Protein AF-A0A838TPD3-F1 (afdb_monomer)

Radius of gyration: 18.14 Å; Cα contacts (8 Å, |Δi|>4): 74; chains: 1; bounding box: 40×34×51 Å

Foldseek 3Di:
DPPLVVQLVCLLVVQQVVCVVVVHDGPPSSVLSNVLSVVVVVVVVVDPCLDLVNLLVSQLVSQLVVCVVVVHPPSNVRSNVRSVVSSVVSVVVVVVVVVVVVVVVVVVVVVVVD

Solvent-accessible surface area (backbone atoms only — not comparable to full-atom values): 6168 Å² total; per-residue (Å²): 131,61,71,66,61,52,53,49,53,50,32,36,53,52,14,42,52,50,15,60,77,66,73,47,72,77,47,60,50,14,52,50,40,41,52,50,50,49,52,51,55,57,46,45,76,75,42,88,65,90,38,71,68,50,48,29,52,52,38,27,51,52,40,38,53,51,29,61,78,71,68,51,80,63,44,66,63,54,13,52,52,49,12,52,51,50,42,53,52,51,52,51,53,51,51,55,51,54,54,53,51,58,54,49,56,54,52,54,56,57,62,75,73,108

Nearest PDB structures (foldseek):
  8scx-assembly1_A  TM=5.399E-01  e=7.902E-02  Saccharomyces cerevisiae
  7cgp-assembly1_A  TM=4.858E-01  e=2.567E-01  Homo sapiens
  6lo8-assembly1_A  TM=4.443E-01  e=8.339E-01  Saccharomyces cerevisiae S288C

Sequence (114 aa):
MRRDAVVFVIAFIAGIFLDIFALRALGGTSIFLLLFVLLILLYQRKYEIYSYYFVMVASFIGASVFLVIFGYANIFTQAVISACMAVILFAGIKFTATIYDSKQESKVKNYAKR

pLDDT: mean 85.53, std 10.02, range [52.97, 94.75]

Mean predicted aligned error: 7.12 Å

Secondary structure (DSSP, 8-state):
--HHHHHHHHHHHHHHHHHHHTT--TTHHHHHHHHHHHHHHHHHHHS----HHHHHHHHHHHHHHHHHHTT-S-HHHHHHHHHHHHHHHHHHHHHHHHHHHHHHHHHHHHHTT-

Structure (mmCIF, N/CA/C/O backbone):
data_AF-A0A838TPD3-F1
#
_entry.id   AF-A0A838TPD3-F1
#
loop_
_atom_site.group_PDB
_atom_site.id
_atom_site.type_symbol
_atom_site.label_atom_id
_atom_site.label_alt_id
_atom_site.label_comp_id
_atom_site.label_asym_id
_atom_site.label_entity_id
_atom_site.label_seq_id
_atom_site.pdbx_PDB_ins_code
_atom_site.Cartn_x
_atom_site.Cartn_y
_atom_site.Cartn_z
_atom_site.occupancy
_atom_site.B_iso_or_equiv
_atom_site.auth_seq_id
_atom_site.auth_comp_id
_atom_site.auth_asym_id
_atom_site.auth_atom_id
_atom_site.pdbx_PDB_model_num
ATOM 1 N N . MET A 1 1 ? -17.994 15.851 -2.086 1.00 54.62 1 MET A N 1
ATOM 2 C CA . MET A 1 1 ? -17.442 14.668 -2.791 1.00 54.62 1 MET A CA 1
ATOM 3 C C . MET A 1 1 ? -17.798 13.406 -2.017 1.00 54.62 1 MET A C 1
ATOM 5 O O . MET A 1 1 ? -17.772 13.449 -0.793 1.00 54.62 1 MET A O 1
ATOM 9 N N . ARG A 1 2 ? -18.148 12.301 -2.694 1.00 76.56 2 ARG A N 1
ATOM 10 C CA . ARG A 1 2 ? -18.280 10.985 -2.033 1.00 76.56 2 ARG A CA 1
ATOM 11 C C . ARG A 1 2 ? -16.897 10.540 -1.541 1.00 76.56 2 ARG A C 1
ATOM 13 O O . ARG A 1 2 ? -15.922 10.774 -2.252 1.00 76.56 2 ARG A O 1
ATOM 20 N N . ARG A 1 3 ? -16.807 9.930 -0.352 1.00 78.44 3 ARG A N 1
ATOM 21 C CA . ARG A 1 3 ? -15.524 9.514 0.258 1.00 78.44 3 ARG A CA 1
ATOM 22 C C . ARG A 1 3 ? -14.718 8.622 -0.692 1.00 78.44 3 ARG A C 1
ATOM 24 O O . ARG A 1 3 ? -13.530 8.849 -0.868 1.00 78.44 3 ARG A O 1
ATOM 31 N N . ASP A 1 4 ? -15.394 7.725 -1.400 1.00 81.81 4 ASP A N 1
ATOM 32 C CA . ASP A 1 4 ? -14.785 6.790 -2.353 1.00 81.81 4 ASP A CA 1
ATOM 33 C C . ASP A 1 4 ? -14.060 7.509 -3.500 1.00 81.81 4 ASP A C 1
ATOM 35 O O . ASP A 1 4 ? -12.948 7.141 -3.864 1.00 81.81 4 ASP A O 1
ATOM 39 N N . ALA A 1 5 ? -14.641 8.594 -4.026 1.00 85.38 5 ALA A N 1
ATOM 40 C CA . ALA A 1 5 ? -14.026 9.378 -5.098 1.00 85.38 5 ALA A CA 1
ATOM 41 C C . ALA A 1 5 ? -12.709 10.030 -4.646 1.00 85.38 5 ALA A C 1
ATOM 43 O O . ALA A 1 5 ? -11.766 10.123 -5.426 1.00 85.38 5 ALA A O 1
ATOM 44 N N . VAL A 1 6 ? -12.624 10.437 -3.376 1.00 89.88 6 VAL A N 1
ATOM 45 C CA . VAL A 1 6 ? -11.391 10.987 -2.797 1.00 89.88 6 VAL A CA 1
ATOM 46 C C . VAL A 1 6 ? -10.316 9.902 -2.703 1.00 89.88 6 VAL A C 1
ATOM 48 O O . VAL A 1 6 ? -9.169 10.162 -3.053 1.00 89.88 6 VAL A O 1
ATOM 51 N N . VAL A 1 7 ? -10.685 8.676 -2.311 1.00 89.50 7 VAL A N 1
ATOM 52 C CA . VAL A 1 7 ? -9.749 7.539 -2.250 1.00 89.50 7 VAL A CA 1
ATOM 53 C C . VAL A 1 7 ? -9.166 7.231 -3.633 1.00 89.50 7 VAL A C 1
ATOM 55 O O . VAL A 1 7 ? -7.957 7.050 -3.749 1.00 89.50 7 VAL A O 1
ATOM 58 N N . PHE A 1 8 ? -9.984 7.248 -4.690 1.00 91.12 8 PHE A N 1
ATOM 59 C CA . PHE A 1 8 ? -9.506 7.055 -6.066 1.00 91.12 8 PHE A CA 1
ATOM 60 C C . PHE A 1 8 ? -8.519 8.137 -6.518 1.00 91.12 8 PHE A C 1
ATOM 62 O O . PHE A 1 8 ? -7.483 7.813 -7.096 1.00 91.12 8 PHE A O 1
ATOM 69 N N . VAL A 1 9 ? -8.809 9.411 -6.235 1.00 92.31 9 VAL A N 1
ATOM 70 C CA . VAL A 1 9 ? -7.911 10.524 -6.589 1.00 92.31 9 VAL A CA 1
ATOM 71 C C . VAL A 1 9 ? -6.580 10.405 -5.847 1.00 92.31 9 VAL A C 1
ATOM 73 O O . VAL A 1 9 ? -5.523 10.538 -6.460 1.00 92.31 9 VAL A O 1
ATOM 76 N N . ILE A 1 10 ? -6.619 10.096 -4.547 1.00 92.62 10 ILE A N 1
ATOM 77 C CA . ILE A 1 10 ? -5.408 9.884 -3.745 1.00 92.62 10 ILE A CA 1
ATOM 78 C C . ILE A 1 10 ? -4.598 8.709 -4.300 1.00 92.62 10 ILE A C 1
ATOM 80 O O . ILE A 1 10 ? -3.390 8.843 -4.464 1.00 92.62 10 ILE A O 1
ATOM 84 N N . ALA A 1 11 ? -5.242 7.587 -4.631 1.00 92.00 11 ALA A N 1
ATOM 85 C CA . ALA A 1 11 ? -4.570 6.413 -5.184 1.00 92.00 11 ALA A CA 1
ATOM 86 C C . ALA A 1 11 ? -3.896 6.707 -6.533 1.00 92.00 11 ALA A C 1
ATOM 88 O O . ALA A 1 11 ? -2.756 6.301 -6.759 1.00 92.00 11 ALA A O 1
ATOM 89 N N . PHE A 1 12 ? -4.572 7.456 -7.408 1.00 93.44 12 PHE A N 1
ATOM 90 C CA . PHE A 1 12 ? -4.019 7.869 -8.694 1.00 93.44 12 PHE A CA 1
ATOM 91 C C . PHE A 1 12 ? -2.769 8.738 -8.530 1.00 93.44 12 PHE A C 1
ATOM 93 O O . PHE A 1 12 ? -1.727 8.432 -9.115 1.00 93.44 12 PHE A O 1
ATOM 100 N N . ILE A 1 13 ? -2.867 9.785 -7.701 1.00 94.25 13 ILE A N 1
ATOM 101 C CA . ILE A 1 13 ? -1.765 10.713 -7.423 1.00 94.25 13 ILE A CA 1
ATOM 102 C C . ILE A 1 13 ? -0.606 9.968 -6.754 1.00 94.25 13 ILE A C 1
ATOM 104 O O . ILE A 1 13 ? 0.535 10.118 -7.182 1.00 94.25 13 ILE A O 1
ATOM 108 N N . ALA A 1 14 ? -0.888 9.124 -5.759 1.00 93.12 14 ALA A N 1
ATOM 109 C CA . ALA A 1 14 ? 0.124 8.319 -5.082 1.00 93.12 14 ALA A CA 1
ATOM 110 C C . ALA A 1 14 ? 0.904 7.434 -6.063 1.00 93.12 14 ALA A C 1
ATOM 112 O O . ALA A 1 14 ? 2.123 7.357 -5.952 1.00 93.12 14 ALA A O 1
ATOM 113 N N . GLY A 1 15 ? 0.232 6.832 -7.051 1.00 91.25 15 GLY A N 1
ATOM 114 C CA . GLY A 1 15 ? 0.900 6.074 -8.110 1.00 91.25 15 GLY A CA 1
ATOM 115 C C . GLY A 1 15 ? 1.839 6.936 -8.953 1.00 91.25 15 GLY A C 1
ATOM 116 O O . GLY A 1 15 ? 2.993 6.575 -9.139 1.00 91.25 15 GLY A O 1
ATOM 117 N N . ILE A 1 16 ? 1.413 8.137 -9.360 1.00 92.81 16 ILE A N 1
ATOM 118 C CA . ILE A 1 16 ? 2.277 9.038 -10.142 1.00 92.81 16 ILE A CA 1
ATOM 119 C C . ILE A 1 16 ? 3.541 9.371 -9.348 1.00 92.81 16 ILE A C 1
ATOM 121 O O . ILE A 1 16 ? 4.647 9.287 -9.877 1.00 92.81 16 ILE A O 1
ATOM 125 N N . PHE A 1 17 ? 3.388 9.710 -8.066 1.00 93.50 17 PHE A N 1
ATOM 126 C CA . PHE A 1 17 ? 4.532 9.958 -7.192 1.00 93.50 17 PHE A CA 1
ATOM 127 C C . PHE A 1 17 ? 5.446 8.735 -7.103 1.00 93.50 17 PHE A C 1
ATOM 129 O O . PHE A 1 17 ? 6.661 8.871 -7.215 1.00 93.50 17 PHE A O 1
ATOM 136 N N . LEU A 1 18 ? 4.877 7.544 -6.933 1.00 90.62 18 LEU A N 1
ATOM 137 C CA . LEU A 1 18 ? 5.642 6.311 -6.787 1.00 90.62 18 LEU A CA 1
ATOM 138 C C . LEU A 1 18 ? 6.412 5.959 -8.070 1.00 90.62 18 LEU A C 1
ATOM 140 O O . LEU A 1 18 ? 7.571 5.559 -7.979 1.00 90.62 18 LEU A O 1
ATOM 144 N N . ASP A 1 19 ? 5.827 6.194 -9.248 1.00 90.56 19 ASP A N 1
ATOM 145 C CA . ASP A 1 19 ? 6.513 6.056 -10.540 1.00 90.56 19 ASP A CA 1
ATOM 146 C C . ASP A 1 19 ? 7.681 7.042 -10.681 1.00 90.56 19 ASP A C 1
ATOM 148 O O . ASP A 1 19 ? 8.764 6.641 -11.114 1.00 90.56 19 ASP A O 1
ATOM 152 N N . ILE A 1 20 ? 7.496 8.303 -10.266 1.00 93.00 20 ILE A N 1
ATOM 153 C CA . ILE A 1 20 ? 8.553 9.330 -10.285 1.00 93.00 20 ILE A CA 1
ATOM 154 C C . ILE A 1 20 ? 9.711 8.924 -9.368 1.00 93.00 20 ILE A C 1
ATOM 156 O O . ILE A 1 20 ? 10.866 8.931 -9.794 1.00 93.00 20 ILE A O 1
ATOM 160 N N . PHE A 1 21 ? 9.418 8.535 -8.124 1.00 91.81 21 PHE A N 1
ATOM 161 C CA . PHE A 1 21 ? 10.443 8.120 -7.161 1.00 91.81 21 PHE A CA 1
ATOM 162 C C . PHE A 1 21 ? 11.168 6.842 -7.585 1.00 91.81 21 PHE A C 1
ATOM 164 O O . PHE A 1 21 ? 12.358 6.691 -7.314 1.00 91.81 21 PHE A O 1
ATOM 171 N N . ALA A 1 22 ? 10.468 5.929 -8.257 1.00 87.62 22 ALA A N 1
ATOM 172 C CA . ALA A 1 22 ? 11.045 4.689 -8.755 1.00 87.62 22 ALA A CA 1
ATOM 173 C C . ALA A 1 22 ? 11.759 4.845 -10.111 1.00 87.62 22 ALA A C 1
ATOM 175 O O . ALA A 1 22 ? 12.280 3.848 -10.613 1.00 87.62 22 ALA A O 1
ATOM 176 N N . LEU A 1 23 ? 11.787 6.054 -10.695 1.00 89.69 23 LEU A N 1
ATOM 177 C CA . LEU A 1 23 ? 12.354 6.348 -12.020 1.00 89.69 23 LEU A CA 1
ATOM 178 C C . LEU A 1 23 ? 11.769 5.450 -13.127 1.00 89.69 23 LEU A C 1
ATOM 180 O O . LEU A 1 23 ? 12.485 4.940 -13.990 1.00 89.69 23 LEU A O 1
ATOM 184 N N . ARG A 1 24 ? 10.452 5.221 -13.080 1.00 84.19 24 ARG A N 1
ATOM 185 C CA . ARG A 1 24 ? 9.718 4.343 -14.004 1.00 84.19 24 ARG A CA 1
ATOM 186 C C . ARG A 1 24 ? 8.875 5.136 -14.989 1.00 84.19 24 ARG A C 1
ATOM 188 O O . ARG A 1 24 ? 8.627 6.326 -14.814 1.00 84.19 24 ARG A O 1
ATOM 195 N N . ALA A 1 25 ? 8.400 4.443 -16.023 1.00 85.50 25 ALA A N 1
ATOM 196 C CA . ALA A 1 25 ? 7.380 4.983 -16.908 1.00 85.50 25 ALA A CA 1
ATOM 197 C C . ALA A 1 25 ? 6.141 5.393 -16.095 1.00 85.50 25 ALA A C 1
ATOM 199 O O . ALA A 1 25 ? 5.607 4.604 -15.314 1.00 85.50 25 ALA A O 1
ATOM 200 N N . LEU A 1 26 ? 5.705 6.636 -16.291 1.00 88.00 26 LEU A N 1
ATOM 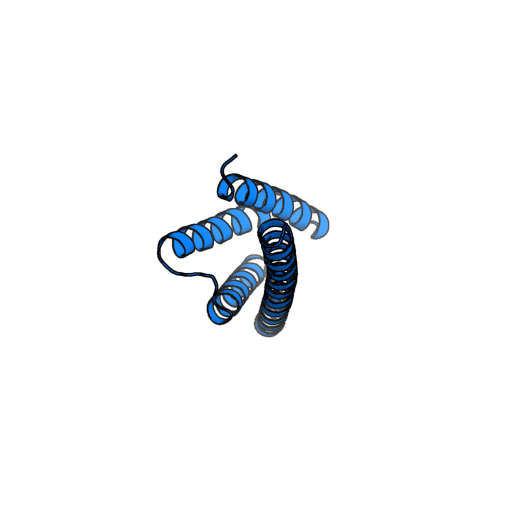201 C CA . LEU A 1 26 ? 4.589 7.226 -15.561 1.00 88.00 26 LEU A CA 1
ATOM 202 C C . LEU A 1 26 ? 3.275 6.499 -15.872 1.00 88.00 26 LEU A C 1
ATOM 204 O O . LEU A 1 26 ? 2.942 6.259 -17.032 1.00 88.00 26 LEU A O 1
ATOM 208 N N . GLY A 1 27 ? 2.501 6.219 -14.827 1.00 85.31 27 GLY A N 1
ATOM 209 C CA . GLY A 1 27 ? 1.142 5.692 -14.902 1.00 85.31 27 GLY A CA 1
ATOM 210 C C . GLY A 1 27 ? 1.027 4.189 -14.652 1.00 85.31 27 GLY A C 1
ATOM 211 O O . GLY A 1 27 ? -0.081 3.714 -14.394 1.00 85.31 27 GLY A O 1
ATOM 212 N N . GLY A 1 28 ? 2.135 3.440 -14.669 1.00 87.19 28 GLY A N 1
ATOM 213 C CA . GLY A 1 28 ? 2.119 1.998 -14.424 1.00 87.19 28 GLY A CA 1
ATOM 214 C C . GLY A 1 28 ? 1.610 1.661 -13.023 1.00 87.19 28 GLY A C 1
ATOM 215 O O . GLY A 1 28 ? 0.684 0.860 -12.861 1.00 87.19 28 GLY A O 1
ATOM 216 N N . THR A 1 29 ? 2.159 2.312 -11.995 1.00 92.06 29 THR A N 1
ATOM 217 C CA . THR A 1 29 ? 1.716 2.068 -10.615 1.00 92.06 29 THR A CA 1
ATOM 218 C C . THR A 1 29 ? 0.372 2.733 -10.316 1.00 92.06 29 THR A C 1
ATOM 220 O O . THR A 1 29 ? -0.414 2.179 -9.548 1.00 92.06 29 THR A O 1
ATOM 223 N N . SER A 1 30 ? 0.034 3.849 -10.973 1.00 93.19 30 SER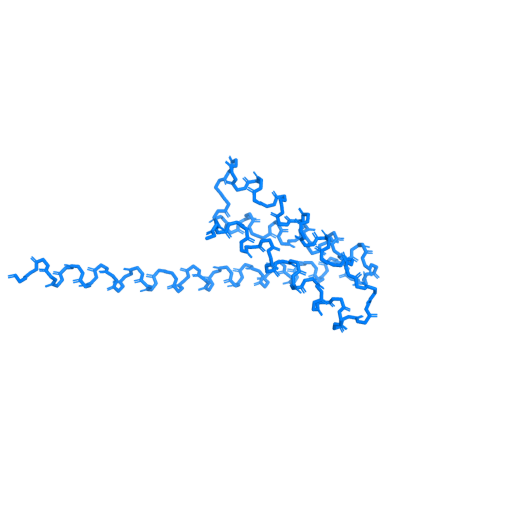 A N 1
ATOM 224 C CA . SER A 1 30 ? -1.289 4.483 -10.853 1.00 93.19 30 SER A CA 1
ATOM 225 C C . SER A 1 30 ? -2.425 3.574 -11.308 1.00 93.19 30 SER A C 1
ATOM 227 O O . SER A 1 30 ? -3.418 3.443 -10.593 1.00 93.19 30 SER A O 1
ATOM 229 N N . ILE A 1 31 ? -2.294 2.927 -12.471 1.00 93.00 31 ILE A N 1
ATOM 230 C CA . ILE A 1 31 ? -3.317 2.001 -12.982 1.00 93.00 31 ILE A CA 1
ATOM 231 C C . ILE A 1 31 ? -3.467 0.813 -12.033 1.00 93.00 31 ILE A C 1
ATOM 233 O O . ILE A 1 31 ? -4.588 0.436 -11.688 1.00 93.00 31 ILE A O 1
ATOM 237 N N . PHE A 1 32 ? -2.344 0.265 -11.561 1.00 93.94 32 PHE A N 1
ATOM 238 C CA . PHE A 1 32 ? -2.356 -0.809 -10.575 1.00 93.94 32 PHE A CA 1
ATOM 239 C C . PHE A 1 32 ? -3.103 -0.402 -9.295 1.00 93.94 32 PHE A C 1
ATOM 241 O O . PHE A 1 32 ? -4.017 -1.111 -8.873 1.00 93.94 32 PHE A O 1
ATOM 248 N N . LEU A 1 33 ? -2.768 0.749 -8.701 1.00 93.06 33 LEU A N 1
ATOM 249 C CA . LEU A 1 33 ? -3.413 1.223 -7.474 1.00 93.06 33 LEU A CA 1
ATOM 250 C C . LEU A 1 33 ? -4.901 1.505 -7.680 1.00 93.06 33 LEU A C 1
ATOM 252 O O . LEU A 1 33 ? -5.703 1.150 -6.820 1.00 93.06 33 LEU A O 1
ATOM 256 N N . LEU A 1 34 ? -5.290 2.086 -8.817 1.00 94.75 34 LEU A N 1
ATOM 257 C CA . LEU A 1 34 ? -6.696 2.316 -9.148 1.00 94.75 34 LEU A CA 1
ATOM 258 C C . LEU A 1 34 ? -7.488 1.007 -9.226 1.00 94.75 34 LEU A C 1
ATOM 260 O O . LEU A 1 34 ? -8.557 0.909 -8.623 1.00 94.75 34 LEU A O 1
ATOM 264 N N . LEU A 1 35 ? -6.966 -0.000 -9.932 1.00 93.88 35 LEU A N 1
ATOM 265 C CA . LEU A 1 35 ? -7.607 -1.313 -10.037 1.00 93.88 35 LE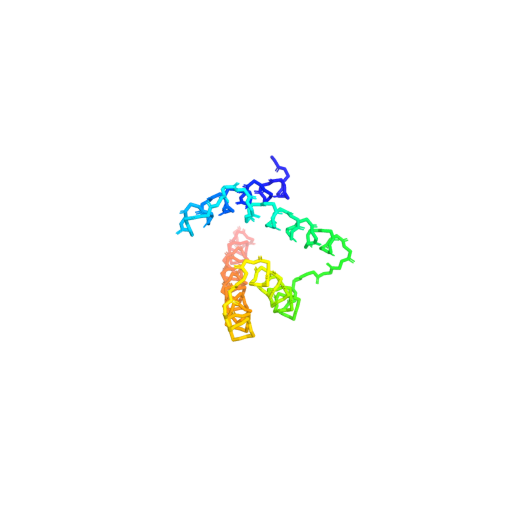U A CA 1
ATOM 266 C C . LEU A 1 35 ? -7.678 -2.011 -8.678 1.00 93.88 35 LEU A C 1
ATOM 268 O O . LEU A 1 35 ? -8.714 -2.565 -8.315 1.00 93.88 35 LEU A O 1
ATOM 272 N 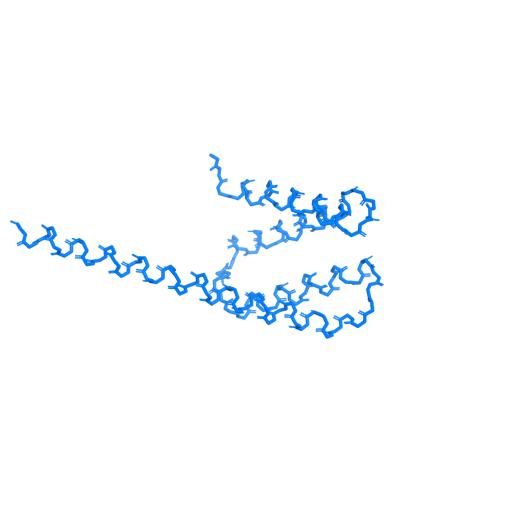N . PHE A 1 36 ? -6.598 -1.952 -7.904 1.00 93.25 36 PHE A N 1
ATOM 273 C CA . PHE A 1 36 ? -6.533 -2.583 -6.594 1.00 93.25 36 PHE A CA 1
ATOM 274 C C . PHE A 1 36 ? -7.501 -1.937 -5.591 1.00 93.25 36 PHE A C 1
ATOM 276 O O . PHE A 1 36 ? -8.248 -2.633 -4.902 1.00 93.25 36 PHE A O 1
ATOM 283 N N . VAL A 1 37 ? -7.565 -0.604 -5.558 1.00 92.12 37 VAL A N 1
ATOM 284 C CA . VAL A 1 37 ? -8.531 0.145 -4.741 1.00 92.12 37 VAL A CA 1
ATOM 285 C C . VAL A 1 37 ? -9.963 -0.135 -5.192 1.00 92.12 37 VAL A C 1
ATOM 287 O O . VAL A 1 37 ? -10.830 -0.343 -4.345 1.00 92.12 37 VAL A O 1
ATOM 290 N N . LEU A 1 38 ? -10.217 -0.209 -6.502 1.00 92.50 38 LEU A N 1
ATOM 291 C CA . LEU A 1 38 ? -11.524 -0.594 -7.038 1.00 92.50 38 LEU A CA 1
ATOM 292 C C . LEU A 1 38 ? -11.955 -1.974 -6.523 1.00 92.50 38 LEU A C 1
ATOM 294 O O . LEU A 1 38 ? -13.083 -2.119 -6.053 1.00 92.50 38 LEU A O 1
ATOM 298 N N . LEU A 1 39 ? -11.060 -2.964 -6.568 1.00 90.62 39 LEU A N 1
ATOM 299 C CA . LEU A 1 39 ? -11.296 -4.313 -6.044 1.00 90.62 39 LEU A CA 1
ATOM 300 C C . LEU A 1 39 ? -11.625 -4.295 -4.545 1.00 90.62 39 LEU A 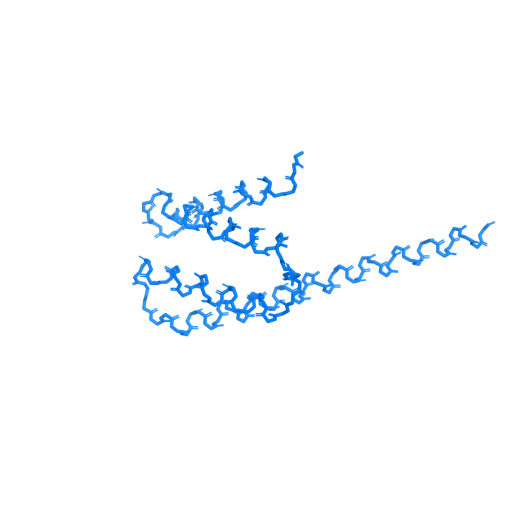C 1
ATOM 302 O O . LEU A 1 39 ? -12.603 -4.919 -4.128 1.00 90.62 39 LEU A O 1
ATOM 306 N N . ILE A 1 40 ? -10.862 -3.545 -3.744 1.00 89.19 40 ILE A N 1
ATOM 307 C CA . ILE A 1 40 ? -11.102 -3.416 -2.299 1.00 89.19 40 ILE A CA 1
ATOM 308 C C . ILE A 1 40 ? -12.462 -2.770 -2.020 1.00 89.19 40 ILE A C 1
ATOM 310 O O . ILE A 1 40 ? -13.217 -3.281 -1.195 1.00 89.19 40 ILE A O 1
ATOM 314 N N . LEU A 1 41 ? -12.804 -1.677 -2.708 1.00 87.06 41 LEU A N 1
ATOM 315 C CA . LEU A 1 41 ? -14.077 -0.973 -2.514 1.00 87.06 41 LEU A CA 1
ATOM 316 C C . LEU A 1 41 ? -15.278 -1.813 -2.969 1.00 87.06 41 LEU A C 1
ATOM 318 O O . LEU A 1 41 ? -16.343 -1.783 -2.348 1.00 87.06 41 LEU A O 1
ATOM 322 N N . LEU A 1 42 ? -15.114 -2.605 -4.031 1.00 86.31 42 LEU A N 1
ATOM 323 C CA . LEU A 1 42 ? -16.136 -3.549 -4.473 1.00 86.31 42 LEU A CA 1
ATOM 324 C C . LEU A 1 42 ? -16.351 -4.647 -3.425 1.00 86.31 42 LEU A C 1
ATOM 326 O O . LEU A 1 42 ? -17.494 -5.000 -3.129 1.00 86.31 42 LEU A O 1
ATOM 330 N N . TYR A 1 43 ? -15.268 -5.134 -2.817 1.00 84.56 43 TYR A N 1
ATOM 331 C CA . TYR A 1 43 ? -15.335 -6.111 -1.735 1.00 84.56 43 TYR A CA 1
ATOM 332 C C . TYR A 1 43 ? -15.948 -5.522 -0.454 1.00 84.56 43 TYR A C 1
ATOM 334 O O . TYR A 1 43 ? -16.807 -6.161 0.152 1.00 84.56 43 TYR A O 1
ATOM 342 N N . GLN A 1 44 ? -15.601 -4.279 -0.094 1.00 81.25 44 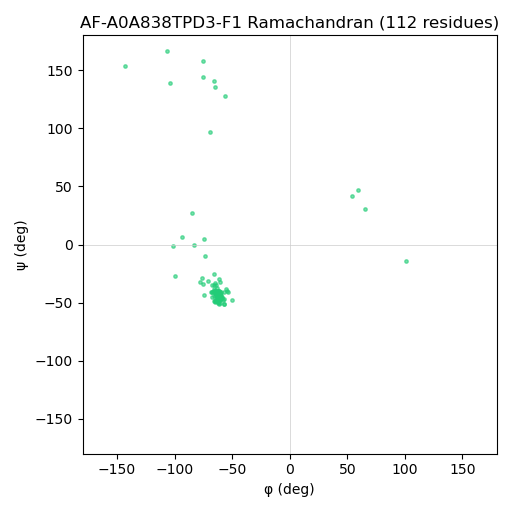GLN A N 1
ATOM 343 C CA . GLN A 1 44 ? -16.188 -3.526 1.025 1.00 81.25 44 GLN A CA 1
ATOM 344 C C . GLN A 1 44 ? -17.708 -3.449 0.950 1.00 81.25 44 GLN A C 1
ATOM 346 O O . GLN A 1 44 ? -18.394 -3.550 1.963 1.00 81.25 44 GLN A O 1
ATOM 351 N N . ARG A 1 45 ? -18.253 -3.248 -0.250 1.00 71.00 45 ARG A N 1
ATOM 352 C CA . ARG A 1 45 ? -19.703 -3.166 -0.436 1.00 71.00 45 ARG A CA 1
ATOM 353 C C . ARG A 1 45 ? -20.405 -4.496 -0.137 1.00 71.00 45 ARG A C 1
ATOM 355 O O . ARG A 1 45 ? -21.594 -4.486 0.171 1.00 71.00 45 ARG A O 1
ATOM 362 N N . LYS A 1 46 ? -19.694 -5.623 -0.259 1.00 71.81 46 LYS A N 1
ATOM 363 C CA . LYS A 1 46 ? -20.238 -6.979 -0.103 1.00 71.81 46 LYS A CA 1
ATOM 364 C C . LYS A 1 46 ? -19.951 -7.596 1.276 1.00 71.81 46 LYS A C 1
ATOM 366 O O . LYS A 1 46 ? -20.733 -8.435 1.710 1.00 71.81 46 LYS A O 1
ATOM 371 N N . TYR A 1 47 ? -18.874 -7.193 1.955 1.00 68.75 47 TYR A N 1
ATOM 372 C CA . TYR A 1 47 ? -18.424 -7.769 3.229 1.00 68.75 47 TYR A CA 1
ATOM 373 C C . TYR A 1 47 ? -17.856 -6.710 4.188 1.00 68.75 47 TYR A C 1
ATOM 375 O O . TYR A 1 47 ? -17.301 -5.699 3.759 1.00 68.75 47 TYR A O 1
ATOM 383 N N . GLU A 1 48 ? -17.914 -6.971 5.498 1.00 65.69 48 GLU A N 1
ATOM 384 C CA . GLU A 1 48 ? -17.276 -6.129 6.519 1.00 65.69 48 GLU A CA 1
ATOM 385 C C . GLU A 1 48 ? -15.739 -6.227 6.449 1.00 65.69 48 GLU A C 1
ATOM 387 O O . GLU A 1 48 ? -15.106 -7.122 7.005 1.00 65.69 48 GLU A O 1
ATOM 392 N N . ILE A 1 49 ? -15.113 -5.272 5.765 1.00 65.81 49 ILE A N 1
ATOM 393 C CA . ILE A 1 49 ? -13.652 -5.167 5.572 1.00 65.81 49 ILE A CA 1
ATOM 394 C C . ILE A 1 49 ? -12.856 -4.682 6.801 1.00 65.81 49 ILE A C 1
ATOM 396 O O . ILE A 1 49 ? -11.642 -4.509 6.720 1.00 65.81 49 ILE A O 1
ATOM 400 N N . TYR A 1 50 ? -13.488 -4.478 7.959 1.00 68.06 50 TYR A N 1
ATOM 401 C CA . TYR A 1 50 ? -12.840 -3.911 9.156 1.00 68.06 50 TYR A CA 1
ATOM 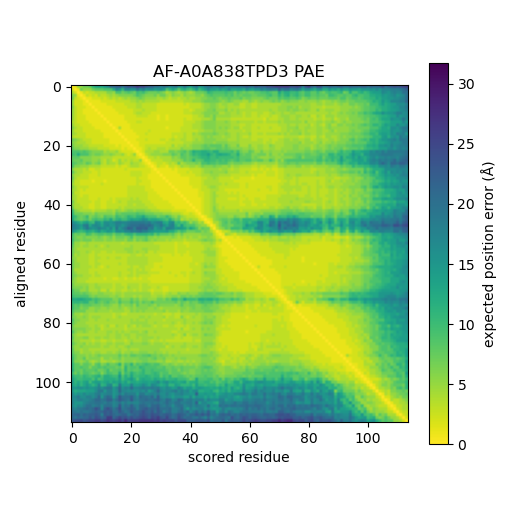402 C C . TYR A 1 50 ? -12.107 -4.946 10.027 1.00 68.06 50 TYR A C 1
ATOM 404 O O . TYR A 1 50 ? -11.956 -4.763 11.237 1.00 68.06 50 TYR A O 1
ATOM 412 N N . SER A 1 51 ? -11.642 -6.041 9.425 1.00 83.56 51 SER A N 1
ATOM 413 C CA . SER A 1 51 ? -10.948 -7.121 10.125 1.00 83.56 51 SER A CA 1
ATOM 414 C C . SER A 1 51 ? -9.445 -7.083 9.872 1.00 83.56 51 SER A C 1
ATOM 416 O O . SER A 1 51 ? -8.997 -6.906 8.739 1.00 83.56 51 SER A O 1
ATOM 418 N N . TYR A 1 52 ? -8.658 -7.332 10.922 1.00 84.25 52 TYR A N 1
ATOM 419 C CA . TYR A 1 52 ? -7.201 -7.461 10.821 1.00 84.25 52 TYR A CA 1
ATOM 420 C C . TYR A 1 52 ? -6.787 -8.522 9.793 1.00 84.25 52 TYR A C 1
ATOM 422 O O . TYR A 1 52 ? -5.850 -8.301 9.029 1.00 84.25 52 TYR A O 1
ATOM 430 N N . TYR A 1 53 ? -7.526 -9.636 9.723 1.00 86.06 53 TYR A N 1
ATOM 431 C CA . TYR A 1 53 ? -7.276 -10.708 8.758 1.00 86.06 53 TYR A CA 1
ATOM 432 C C . TYR A 1 53 ? -7.446 -10.235 7.314 1.00 86.06 53 TYR A C 1
ATOM 434 O O . TYR A 1 53 ? -6.629 -10.564 6.459 1.00 86.06 53 TYR A O 1
ATOM 442 N N . PHE A 1 54 ? -8.476 -9.425 7.048 1.00 88.06 54 PHE A N 1
ATOM 443 C CA . PHE A 1 54 ? -8.708 -8.884 5.713 1.00 88.06 54 PHE A CA 1
ATOM 444 C C . PHE A 1 54 ? -7.571 -7.953 5.292 1.00 88.06 54 PHE A C 1
ATOM 446 O O . PHE A 1 54 ? -7.030 -8.119 4.204 1.00 88.06 54 PHE A O 1
ATOM 453 N N . VAL A 1 55 ? -7.168 -7.023 6.166 1.00 89.62 55 VAL A N 1
ATOM 454 C CA . VAL A 1 55 ? -6.066 -6.090 5.883 1.00 89.62 55 VAL A CA 1
ATOM 455 C C . VAL A 1 55 ? -4.771 -6.853 5.612 1.00 89.62 55 VAL A C 1
ATOM 457 O O . VAL A 1 55 ? -4.102 -6.580 4.621 1.00 89.62 55 VAL A O 1
ATOM 460 N N . MET A 1 56 ? -4.451 -7.857 6.433 1.00 90.81 56 MET A N 1
ATOM 461 C CA . MET A 1 56 ? -3.246 -8.667 6.256 1.00 90.81 56 MET A CA 1
ATOM 462 C C . MET A 1 56 ? -3.231 -9.390 4.902 1.00 90.81 56 MET A C 1
ATOM 464 O O . MET A 1 56 ? -2.251 -9.293 4.164 1.00 90.81 56 MET A O 1
ATOM 468 N N . VAL A 1 57 ? -4.322 -10.082 4.555 1.00 91.62 57 VAL A N 1
ATOM 469 C CA . VAL A 1 57 ? -4.427 -10.843 3.301 1.00 91.62 57 VAL A CA 1
ATOM 470 C C . VAL A 1 57 ? -4.451 -9.911 2.091 1.00 91.62 57 VAL A C 1
ATOM 472 O O . VAL A 1 57 ? -3.723 -10.144 1.128 1.00 91.62 57 VAL A O 1
ATOM 475 N N . ALA A 1 58 ? -5.235 -8.832 2.140 1.00 91.69 58 ALA A N 1
ATOM 476 C CA . ALA A 1 58 ? -5.320 -7.866 1.052 1.00 91.69 58 ALA A CA 1
ATOM 477 C C . ALA A 1 58 ? -3.962 -7.203 0.795 1.00 91.69 58 ALA A C 1
ATOM 479 O O . ALA A 1 58 ? -3.514 -7.165 -0.348 1.00 91.69 58 ALA A O 1
ATOM 480 N N . SER A 1 59 ? -3.267 -6.745 1.840 1.00 92.25 59 SER A N 1
ATOM 481 C CA . SER A 1 59 ? -1.939 -6.143 1.702 1.00 92.25 59 SER A CA 1
ATOM 482 C C . SER A 1 59 ? -0.898 -7.139 1.201 1.00 92.25 59 SER A C 1
ATOM 484 O O . SER A 1 59 ? -0.104 -6.780 0.336 1.00 92.25 59 SER A O 1
ATOM 486 N N . PHE A 1 60 ? -0.930 -8.391 1.665 1.00 94.56 60 PHE A N 1
ATOM 487 C CA . PHE A 1 60 ? -0.030 -9.430 1.167 1.00 94.56 60 PHE A CA 1
ATOM 488 C C . PHE A 1 60 ? -0.248 -9.716 -0.324 1.00 94.56 60 PHE A C 1
ATOM 490 O O . PHE A 1 60 ? 0.716 -9.757 -1.091 1.00 94.56 60 PHE A O 1
ATOM 497 N N . ILE A 1 61 ? -1.504 -9.878 -0.753 1.00 94.44 61 ILE A N 1
ATOM 498 C CA . ILE A 1 61 ? -1.849 -10.123 -2.160 1.00 94.44 61 ILE A CA 1
ATOM 499 C C . ILE A 1 61 ? -1.482 -8.909 -3.014 1.00 94.44 61 ILE A C 1
ATOM 501 O O . ILE A 1 61 ? -0.811 -9.064 -4.030 1.00 94.44 61 ILE A O 1
ATOM 505 N N . GLY A 1 62 ? -1.867 -7.702 -2.591 1.00 93.12 62 GLY A N 1
ATOM 506 C CA . GLY A 1 62 ? -1.547 -6.465 -3.301 1.00 93.12 62 GLY A CA 1
ATOM 507 C C . GLY A 1 62 ? -0.042 -6.275 -3.475 1.00 93.12 62 GLY A C 1
ATOM 508 O O . GLY A 1 62 ? 0.419 -6.045 -4.591 1.00 93.12 62 GLY A O 1
ATOM 509 N N . ALA A 1 63 ? 0.732 -6.452 -2.401 1.00 93.31 63 ALA A N 1
ATOM 510 C CA . ALA A 1 63 ? 2.187 -6.366 -2.453 1.00 93.31 63 ALA A CA 1
ATOM 511 C C . ALA A 1 63 ? 2.788 -7.456 -3.350 1.00 93.31 63 ALA A C 1
ATOM 513 O O . ALA A 1 63 ? 3.648 -7.160 -4.171 1.00 93.31 63 ALA A O 1
ATOM 514 N N . SER A 1 64 ? 2.306 -8.698 -3.258 1.00 93.00 64 SER A N 1
ATOM 515 C CA . SER A 1 64 ? 2.797 -9.799 -4.095 1.00 93.00 64 SER A CA 1
ATOM 516 C C . SER A 1 64 ? 2.555 -9.537 -5.582 1.00 93.00 64 SER A C 1
ATOM 518 O O . SER A 1 64 ? 3.480 -9.652 -6.382 1.00 93.00 64 SER A O 1
ATOM 520 N N . VAL A 1 65 ? 1.337 -9.130 -5.956 1.00 94.19 65 VAL A N 1
ATOM 521 C CA . VAL A 1 65 ? 0.988 -8.820 -7.351 1.00 94.19 65 VAL A CA 1
ATOM 522 C C . VAL A 1 65 ? 1.813 -7.637 -7.857 1.00 94.19 65 VAL A C 1
ATOM 524 O O . VAL A 1 65 ? 2.365 -7.708 -8.952 1.00 94.19 65 VAL A O 1
ATOM 527 N N . PHE A 1 66 ? 1.963 -6.586 -7.049 1.00 92.06 66 PHE A N 1
ATOM 528 C CA . PHE A 1 66 ? 2.815 -5.447 -7.383 1.00 92.06 66 PHE A CA 1
ATOM 529 C C . PHE A 1 66 ? 4.262 -5.884 -7.650 1.00 92.06 66 PHE A C 1
ATOM 531 O O . PHE A 1 66 ? 4.831 -5.575 -8.695 1.00 92.06 66 PHE A O 1
ATOM 538 N N . LEU A 1 67 ? 4.857 -6.648 -6.735 1.00 92.38 67 LEU A N 1
ATOM 539 C CA . LEU A 1 67 ? 6.250 -7.080 -6.839 1.00 92.38 67 L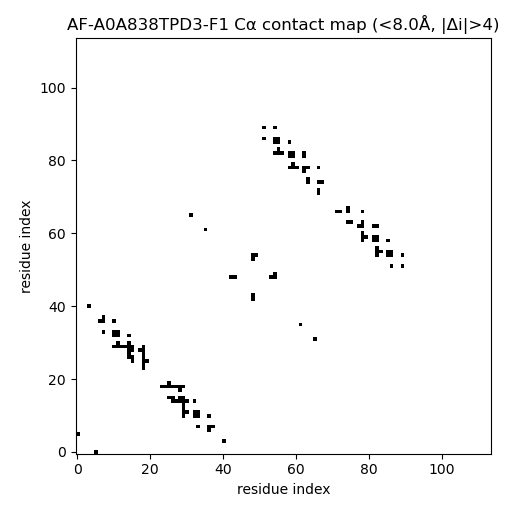EU A CA 1
ATOM 540 C C . LEU A 1 67 ? 6.493 -7.970 -8.062 1.00 92.38 67 LEU A C 1
ATOM 542 O O . LEU A 1 67 ? 7.522 -7.816 -8.721 1.00 92.38 67 LEU A O 1
ATOM 546 N N . VAL A 1 68 ? 5.535 -8.842 -8.393 1.00 92.06 68 VAL A N 1
ATOM 547 C CA . VAL A 1 68 ? 5.573 -9.692 -9.592 1.00 92.06 68 VAL A CA 1
ATOM 548 C C . VAL A 1 68 ? 5.500 -8.854 -10.869 1.00 92.06 68 VAL A C 1
ATOM 550 O O . VAL A 1 68 ? 6.330 -9.039 -11.755 1.00 92.06 68 VAL A O 1
ATOM 553 N N . ILE A 1 69 ? 4.556 -7.909 -10.962 1.00 90.19 69 ILE A N 1
ATOM 554 C CA . ILE A 1 69 ? 4.382 -7.056 -12.152 1.00 90.19 69 ILE A CA 1
ATOM 555 C C . ILE A 1 69 ? 5.637 -6.216 -12.422 1.00 90.19 69 ILE A C 1
ATOM 557 O O . ILE A 1 69 ? 6.037 -6.050 -13.572 1.00 90.19 69 ILE A O 1
ATOM 561 N N . PHE A 1 70 ? 6.269 -5.700 -11.368 1.00 88.50 70 PHE A N 1
ATOM 562 C CA . PHE A 1 70 ? 7.438 -4.826 -11.482 1.00 88.50 70 PHE A CA 1
ATOM 563 C C . PHE A 1 70 ? 8.787 -5.559 -11.406 1.00 88.50 70 PHE A C 1
ATOM 565 O O . PHE A 1 70 ? 9.827 -4.901 -11.374 1.00 88.50 70 PHE A O 1
ATOM 572 N N . GLY A 1 71 ? 8.786 -6.896 -11.385 1.00 88.25 71 GLY A N 1
ATOM 573 C CA . GLY A 1 71 ? 9.999 -7.713 -11.480 1.00 88.25 71 GLY A CA 1
ATOM 574 C C . GLY A 1 71 ? 10.966 -7.570 -10.301 1.00 88.25 71 GLY A C 1
ATOM 575 O O . GLY A 1 71 ? 12.178 -7.679 -10.484 1.00 88.25 71 GLY A O 1
ATOM 576 N N . TYR A 1 72 ? 10.468 -7.298 -9.093 1.00 87.81 72 TYR A N 1
ATOM 577 C CA . TYR A 1 72 ? 11.324 -7.180 -7.911 1.00 87.81 72 TYR A CA 1
ATOM 578 C C . TYR A 1 72 ? 11.806 -8.549 -7.406 1.00 87.81 72 TYR A C 1
ATOM 580 O O . TYR A 1 72 ? 11.069 -9.534 -7.408 1.00 87.81 72 TYR A O 1
ATOM 588 N N . ALA A 1 73 ? 13.042 -8.599 -6.903 1.00 87.88 73 ALA A N 1
ATOM 589 C CA . ALA A 1 73 ? 13.589 -9.779 -6.234 1.00 87.88 73 ALA A CA 1
ATOM 590 C C . ALA A 1 73 ? 13.023 -9.943 -4.810 1.00 87.88 73 ALA A C 1
ATOM 592 O O . ALA A 1 73 ? 12.609 -8.972 -4.179 1.00 87.88 73 ALA A O 1
ATOM 593 N N . ASN A 1 74 ? 13.072 -11.168 -4.271 1.00 90.56 74 ASN A N 1
ATOM 594 C CA . ASN A 1 74 ? 12.622 -11.494 -2.909 1.00 90.56 74 ASN A CA 1
ATOM 595 C C . ASN A 1 74 ? 11.138 -11.165 -2.643 1.00 90.56 74 ASN A C 1
ATOM 597 O O . ASN A 1 74 ? 10.786 -10.586 -1.615 1.00 90.56 74 ASN A O 1
ATOM 601 N N . ILE A 1 75 ? 10.263 -11.570 -3.570 1.00 91.88 75 ILE A N 1
ATOM 602 C CA . ILE A 1 75 ? 8.815 -11.290 -3.550 1.00 91.88 75 ILE A CA 1
ATOM 603 C C . ILE A 1 75 ? 8.188 -11.654 -2.199 1.00 91.88 75 ILE A C 1
ATOM 605 O O . ILE A 1 75 ? 7.466 -10.854 -1.609 1.00 91.88 75 ILE A O 1
ATOM 609 N N . PHE A 1 76 ? 8.497 -12.847 -1.683 1.00 89.75 76 PHE A N 1
ATOM 610 C CA . PHE A 1 76 ? 7.878 -13.358 -0.463 1.00 89.75 76 PHE A CA 1
ATOM 611 C C . PHE A 1 76 ? 8.231 -12.523 0.773 1.00 89.75 76 PHE A C 1
ATOM 613 O O . PHE A 1 76 ? 7.338 -12.112 1.510 1.00 89.75 76 PHE A O 1
ATOM 620 N N . THR A 1 77 ? 9.513 -12.223 0.999 1.00 91.12 77 THR A N 1
ATOM 621 C CA . THR A 1 77 ? 9.931 -11.478 2.197 1.00 91.12 77 THR A CA 1
ATOM 622 C C . THR A 1 77 ? 9.419 -10.041 2.167 1.00 91.12 77 THR A C 1
ATOM 624 O O . THR A 1 77 ? 8.914 -9.558 3.179 1.00 91.12 77 THR A O 1
ATOM 627 N N . GLN A 1 78 ? 9.462 -9.377 1.008 1.00 92.31 78 GLN A N 1
ATOM 628 C CA . GLN A 1 78 ? 8.930 -8.021 0.863 1.00 92.31 78 GLN A CA 1
ATOM 629 C C . GLN A 1 78 ? 7.406 -7.974 1.040 1.00 92.31 78 GLN A C 1
ATOM 631 O O . GLN A 1 78 ? 6.900 -7.073 1.711 1.00 92.31 78 GLN A O 1
ATOM 636 N N . ALA A 1 79 ? 6.673 -8.960 0.513 1.00 92.31 79 ALA A N 1
ATOM 637 C CA . ALA A 1 79 ? 5.226 -9.045 0.692 1.00 92.31 79 ALA A CA 1
ATOM 638 C C . ALA A 1 79 ? 4.835 -9.281 2.160 1.00 92.31 79 ALA A C 1
ATOM 640 O O . ALA A 1 79 ? 3.913 -8.634 2.658 1.00 92.31 79 ALA A O 1
ATOM 641 N N . VAL A 1 80 ? 5.560 -10.150 2.878 1.00 93.88 80 VAL A N 1
ATOM 642 C CA . VAL A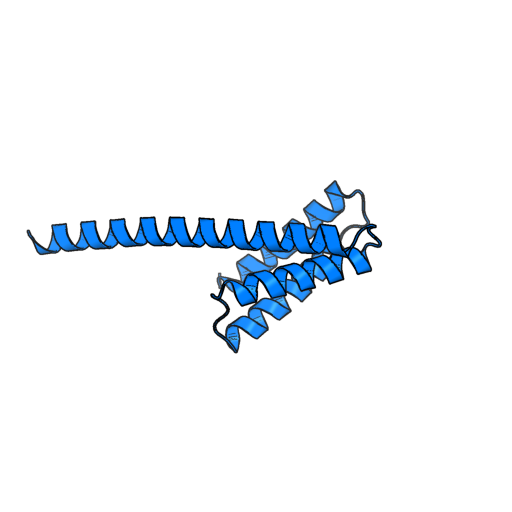 1 80 ? 5.335 -10.382 4.316 1.00 93.88 80 VAL A CA 1
ATOM 643 C C . VAL A 1 80 ? 5.608 -9.113 5.124 1.00 93.88 80 VAL A C 1
ATOM 645 O O . VAL A 1 80 ? 4.776 -8.723 5.942 1.00 93.88 80 VAL A O 1
ATOM 648 N N . ILE A 1 81 ? 6.730 -8.428 4.874 1.00 94.12 81 ILE A N 1
ATOM 649 C CA . ILE A 1 81 ? 7.064 -7.174 5.567 1.00 94.12 81 ILE A CA 1
ATOM 650 C C . ILE A 1 81 ? 5.993 -6.110 5.298 1.00 94.12 81 ILE A C 1
ATOM 652 O O . ILE A 1 81 ? 5.518 -5.468 6.235 1.00 94.12 81 ILE A O 1
ATOM 656 N N . SER A 1 82 ? 5.563 -5.961 4.042 1.00 93.25 82 SER A N 1
ATOM 657 C CA . SER A 1 82 ? 4.510 -5.017 3.658 1.00 93.25 82 SER A CA 1
ATOM 658 C C . SER A 1 82 ? 3.183 -5.313 4.366 1.00 93.25 82 SER A C 1
ATOM 660 O O . SER A 1 82 ? 2.562 -4.402 4.918 1.00 93.25 82 SER A O 1
ATOM 662 N N . ALA A 1 83 ? 2.779 -6.585 4.433 1.00 92.94 83 ALA A N 1
ATOM 663 C CA . ALA A 1 83 ? 1.575 -6.999 5.146 1.00 92.94 83 ALA A CA 1
ATOM 664 C C . ALA A 1 83 ? 1.665 -6.697 6.652 1.00 92.94 83 ALA A C 1
ATOM 666 O O . ALA A 1 83 ? 0.724 -6.146 7.226 1.00 92.94 83 ALA A O 1
ATOM 667 N N . CYS A 1 84 ? 2.808 -6.979 7.284 1.00 93.62 84 CYS A N 1
ATOM 668 C CA . CYS A 1 84 ? 3.043 -6.638 8.687 1.00 93.62 84 CYS A CA 1
ATOM 669 C C . CYS A 1 84 ? 2.957 -5.123 8.929 1.00 93.62 84 CYS A C 1
ATOM 671 O O . CYS A 1 84 ? 2.271 -4.688 9.855 1.00 93.62 84 CYS A O 1
ATOM 673 N N . MET A 1 85 ? 3.591 -4.307 8.077 1.00 93.75 85 MET A N 1
ATOM 674 C CA . MET A 1 85 ? 3.510 -2.844 8.177 1.00 93.75 85 MET A CA 1
ATOM 675 C C . MET A 1 85 ? 2.070 -2.342 8.032 1.00 93.75 85 MET A C 1
ATOM 677 O O . MET A 1 85 ? 1.645 -1.475 8.797 1.00 93.75 85 MET A O 1
ATOM 681 N N . ALA A 1 86 ? 1.294 -2.908 7.105 1.00 92.38 86 ALA A N 1
ATOM 682 C CA . ALA A 1 86 ? -0.103 -2.535 6.909 1.00 92.38 86 ALA A CA 1
ATOM 683 C C . ALA A 1 86 ? -0.970 -2.834 8.143 1.00 92.38 86 ALA A C 1
ATOM 685 O O . ALA A 1 86 ? -1.771 -1.992 8.552 1.00 92.38 86 ALA A O 1
ATOM 686 N N . VAL A 1 87 ? -0.777 -3.994 8.780 1.00 92.62 87 VAL A N 1
ATOM 687 C CA . VAL A 1 87 ? -1.495 -4.360 10.012 1.00 92.62 87 VAL A CA 1
ATOM 688 C C . VAL A 1 87 ? -1.135 -3.423 11.168 1.00 92.62 87 VAL A C 1
ATOM 690 O O . VAL A 1 87 ? -2.029 -2.987 11.895 1.00 92.62 87 VAL A O 1
ATOM 693 N N . ILE A 1 88 ? 0.145 -3.064 11.317 1.00 93.19 88 ILE A N 1
ATOM 694 C CA . ILE A 1 88 ? 0.602 -2.121 12.352 1.00 93.19 88 ILE A CA 1
ATOM 695 C C . ILE A 1 88 ? -0.031 -0.738 12.142 1.00 93.19 88 ILE A C 1
ATOM 697 O O . ILE A 1 88 ? -0.574 -0.159 13.085 1.00 93.19 88 ILE A O 1
ATOM 701 N N . LEU A 1 89 ? -0.021 -0.225 10.908 1.00 92.31 89 LEU A N 1
ATOM 702 C CA . LEU A 1 89 ? -0.664 1.048 10.571 1.00 92.31 89 LEU A CA 1
ATOM 703 C C . LEU A 1 89 ? -2.169 1.008 10.845 1.00 92.31 89 LEU A C 1
ATOM 705 O O . LEU A 1 89 ? -2.712 1.936 11.444 1.00 92.31 89 LEU A O 1
ATOM 709 N N . PHE A 1 90 ? -2.839 -0.081 10.466 1.00 90.31 90 PHE A N 1
ATOM 710 C CA . PHE A 1 90 ? -4.265 -0.259 10.722 1.00 90.31 90 PHE A CA 1
ATOM 711 C C . PHE A 1 90 ? -4.584 -0.286 12.222 1.00 90.31 90 PHE A C 1
ATOM 713 O O . PHE A 1 90 ? -5.531 0.367 12.663 1.00 90.31 90 PHE A O 1
ATOM 720 N N . ALA A 1 91 ? -3.770 -0.978 13.023 1.00 89.69 91 ALA A N 1
ATOM 721 C CA . ALA A 1 91 ? -3.904 -0.976 14.476 1.00 89.69 91 ALA A CA 1
ATOM 722 C C . ALA A 1 91 ? -3.733 0.437 15.062 1.00 89.69 91 ALA A C 1
ATOM 724 O O . ALA A 1 91 ? -4.538 0.845 15.901 1.00 89.69 91 ALA A O 1
ATOM 725 N N . GLY A 1 92 ? -2.752 1.205 14.577 1.00 90.19 92 GLY A N 1
ATOM 726 C CA . GLY A 1 92 ? -2.532 2.595 14.984 1.00 90.19 92 GLY A CA 1
ATOM 727 C C . GLY A 1 92 ? -3.705 3.520 14.642 1.00 90.19 92 GLY A C 1
ATOM 728 O O . GLY A 1 92 ? -4.148 4.291 15.491 1.00 90.19 92 GLY A O 1
ATOM 729 N N . ILE A 1 93 ? -4.265 3.404 13.433 1.00 89.12 93 ILE A N 1
ATOM 730 C CA . ILE A 1 93 ? -5.449 4.174 13.009 1.00 89.12 93 ILE A CA 1
ATOM 731 C C . ILE A 1 93 ? -6.669 3.809 13.862 1.00 89.12 93 ILE A C 1
ATOM 733 O O . ILE A 1 93 ? -7.415 4.685 14.297 1.00 89.12 93 ILE A O 1
ATOM 737 N N . LYS A 1 94 ? -6.875 2.517 14.140 1.00 86.50 94 LYS A N 1
ATOM 738 C CA . LYS A 1 94 ? -7.975 2.078 15.005 1.00 86.50 94 LYS A CA 1
ATOM 739 C C . LYS A 1 94 ? -7.815 2.630 16.424 1.00 86.50 94 LYS A C 1
ATOM 741 O O . LYS A 1 94 ? -8.790 3.078 17.015 1.00 86.50 94 LYS A O 1
ATOM 746 N N . PHE A 1 95 ? -6.591 2.645 16.949 1.00 87.00 95 PHE A N 1
ATOM 747 C CA . PHE A 1 95 ? -6.294 3.176 18.276 1.00 87.00 95 PHE A CA 1
ATOM 748 C C . PHE A 1 95 ? -6.596 4.679 18.393 1.00 87.00 95 PHE A C 1
ATOM 750 O O . PHE A 1 95 ? -7.238 5.102 19.356 1.00 87.00 95 PHE A O 1
ATOM 757 N N . THR A 1 96 ? -6.205 5.491 17.404 1.00 86.06 96 THR A N 1
ATOM 758 C CA . THR A 1 96 ? -6.520 6.931 17.407 1.00 86.06 96 THR A CA 1
ATOM 759 C C . THR A 1 96 ? -8.018 7.197 17.273 1.00 86.06 96 THR A C 1
ATOM 761 O O . THR A 1 96 ? -8.527 8.113 17.923 1.00 86.06 96 THR A O 1
ATOM 764 N N . ALA A 1 97 ? -8.738 6.370 16.508 1.00 83.44 97 ALA A N 1
ATOM 765 C CA . ALA A 1 97 ? -10.193 6.444 16.411 1.00 83.44 97 ALA A CA 1
ATOM 766 C C . ALA A 1 97 ? -10.868 6.182 17.771 1.00 83.44 97 ALA A C 1
ATOM 768 O O . ALA A 1 97 ? -11.711 6.974 18.191 1.00 83.44 97 ALA A O 1
ATOM 769 N N . THR A 1 98 ? -10.436 5.151 18.505 1.00 80.56 98 THR A N 1
ATOM 770 C CA . THR A 1 98 ? -10.950 4.846 19.854 1.00 80.56 98 THR A CA 1
ATOM 771 C C . THR A 1 98 ? -10.694 5.987 20.845 1.00 80.56 98 THR A C 1
ATOM 773 O O . THR A 1 98 ? -11.559 6.330 21.653 1.00 80.56 98 THR A O 1
ATOM 776 N N . ILE A 1 99 ? -9.519 6.625 20.780 1.00 80.62 99 ILE A N 1
ATOM 777 C CA . ILE A 1 99 ? -9.201 7.781 21.634 1.00 80.62 99 ILE A CA 1
ATOM 778 C C . ILE A 1 99 ? -10.127 8.963 21.328 1.00 80.62 99 ILE A C 1
ATOM 780 O O . ILE A 1 99 ? -10.569 9.650 22.252 1.00 80.62 99 ILE A O 1
ATOM 784 N N . TYR A 1 100 ? -10.430 9.214 20.054 1.00 75.62 100 TYR A N 1
ATOM 785 C CA . TYR A 1 100 ? -11.329 10.301 19.675 1.00 75.62 100 TYR A CA 1
ATOM 786 C C . TYR A 1 100 ? -12.751 10.072 20.201 1.00 75.62 100 TYR A C 1
ATOM 788 O O . TYR A 1 100 ? -13.345 10.982 20.783 1.00 75.62 100 TYR A O 1
ATOM 796 N N . ASP A 1 101 ? -13.248 8.845 20.069 1.00 73.44 101 ASP A N 1
ATOM 797 C CA . ASP A 1 101 ? -14.596 8.461 20.490 1.00 73.44 101 ASP A CA 1
ATOM 798 C C . ASP A 1 101 ? -14.780 8.601 22.015 1.00 73.44 101 ASP A C 1
ATOM 800 O O . ASP A 1 101 ? -15.707 9.260 22.492 1.00 73.44 101 ASP A O 1
ATOM 804 N N . SER A 1 102 ? -13.793 8.146 22.800 1.00 72.94 102 SER A N 1
ATOM 805 C CA . SER A 1 102 ? -13.807 8.295 24.268 1.00 72.94 102 SER A CA 1
ATOM 806 C C . SER A 1 102 ? -13.841 9.758 24.747 1.00 72.94 102 SER A C 1
ATOM 808 O O . SER A 1 102 ? -14.455 10.082 25.771 1.00 72.94 102 SER A O 1
ATOM 810 N N . LYS A 1 103 ? -13.229 10.687 23.996 1.00 72.88 103 LYS A N 1
ATOM 811 C CA . LYS A 1 103 ? -13.303 12.130 24.289 1.00 72.88 103 LYS A CA 1
ATOM 812 C C . LYS A 1 103 ? -14.688 12.710 24.007 1.00 72.88 103 LYS A C 1
ATOM 814 O O . LYS A 1 103 ? -15.088 13.662 24.685 1.00 72.88 103 LYS A O 1
ATOM 819 N N . GLN A 1 104 ? -15.406 12.175 23.024 1.00 71.94 104 GLN A N 1
ATOM 820 C CA . GLN A 1 104 ? -16.730 12.660 22.651 1.00 71.94 104 GLN A CA 1
ATOM 821 C C . GLN A 1 104 ? -17.784 12.239 23.684 1.00 71.94 104 GLN A C 1
ATOM 823 O O . GLN A 1 104 ? -18.548 13.093 24.141 1.00 71.94 104 GLN A O 1
ATOM 828 N N . GLU A 1 105 ? -17.749 10.988 24.157 1.00 66.88 105 GLU A N 1
ATOM 829 C CA . GLU A 1 105 ? -18.633 10.515 25.235 1.00 66.88 105 GLU A CA 1
ATOM 830 C C . GLU A 1 105 ? -18.463 11.317 26.536 1.00 66.88 105 GLU A C 1
ATOM 832 O O . GLU A 1 105 ? -19.445 11.675 27.194 1.00 66.88 105 GLU A O 1
ATOM 837 N N . SER A 1 106 ? -17.218 11.654 26.893 1.00 67.06 106 SER A N 1
ATOM 838 C CA . SER A 1 106 ? -16.914 12.471 28.074 1.00 67.06 106 SER A CA 1
ATOM 839 C C . SER A 1 106 ? -17.509 13.882 27.976 1.00 67.06 106 SER A C 1
ATOM 841 O O . SER A 1 106 ? -18.084 14.388 28.944 1.00 67.06 106 SER A O 1
ATOM 843 N N . LYS A 1 107 ? -17.456 14.507 26.789 1.00 62.34 107 LYS A N 1
ATOM 844 C CA . LYS A 1 107 ? -18.102 15.806 26.554 1.00 62.34 107 LYS A CA 1
ATOM 845 C C . LYS A 1 107 ? -19.621 15.717 26.684 1.00 62.34 107 LYS A C 1
ATOM 847 O O . LYS A 1 107 ? -20.196 16.532 27.400 1.00 62.34 107 LYS A O 1
ATOM 852 N N . VAL A 1 108 ? -20.266 14.736 26.049 1.00 70.00 108 VAL A N 1
ATOM 853 C CA . VAL A 1 108 ? -21.735 14.582 26.077 1.00 70.00 108 VAL A CA 1
ATOM 854 C C . VAL A 1 108 ? -22.254 14.392 27.506 1.00 70.00 108 VAL A C 1
ATOM 856 O O . VAL A 1 108 ? -23.203 15.070 27.903 1.00 70.00 108 VAL A O 1
ATOM 859 N N . LYS A 1 109 ? -21.587 13.565 28.324 1.00 67.00 109 LYS A N 1
ATOM 860 C CA . LYS A 1 109 ? -21.949 13.386 29.742 1.00 67.00 109 LYS A CA 1
ATOM 861 C C . LYS A 1 109 ? -21.841 14.674 30.564 1.00 67.00 109 LYS A C 1
ATOM 863 O O . LYS A 1 109 ? -22.582 14.833 31.527 1.00 67.00 109 LYS A O 1
ATOM 868 N N . ASN A 1 110 ? -20.945 15.589 30.198 1.00 66.62 110 ASN A N 1
ATOM 869 C CA . ASN A 1 110 ? -20.760 16.856 30.906 1.00 66.62 110 ASN A CA 1
ATOM 870 C C . ASN A 1 110 ? -21.851 17.888 30.553 1.00 66.62 110 ASN A C 1
ATOM 872 O O . ASN A 1 110 ? -22.260 18.664 31.410 1.00 66.62 110 ASN A O 1
ATOM 876 N N . TYR A 1 111 ? -22.373 17.858 29.321 1.00 66.38 111 TYR A N 1
ATOM 877 C CA . TYR A 1 111 ? -23.523 18.682 28.922 1.00 66.38 111 TYR A CA 1
ATOM 878 C C . TYR A 1 111 ? -24.850 18.158 29.478 1.00 66.38 111 TYR A C 1
ATOM 880 O O . TYR A 1 111 ? -25.703 18.960 29.823 1.00 66.38 111 TYR A O 1
ATOM 888 N N . ALA A 1 112 ? -25.010 16.838 29.617 1.00 64.75 112 ALA A N 1
ATOM 889 C CA . ALA A 1 112 ? -26.211 16.234 30.203 1.00 64.75 112 ALA A CA 1
ATOM 890 C C . ALA A 1 112 ? -26.312 16.398 31.735 1.00 64.75 112 ALA A C 1
ATOM 892 O O . ALA A 1 112 ? -27.334 16.057 32.322 1.00 64.75 112 ALA A O 1
ATOM 893 N N . LYS A 1 113 ? -25.239 16.866 32.389 1.00 58.59 113 LYS A N 1
ATOM 894 C CA . LYS A 1 113 ? -25.163 17.062 33.846 1.00 58.59 113 LYS A CA 1
ATOM 895 C C . LYS A 1 113 ? -25.334 18.532 34.272 1.00 58.59 113 LYS A C 1
ATOM 897 O O . LYS A 1 113 ? -25.271 18.812 35.466 1.00 58.59 113 LYS A O 1
ATOM 902 N N . ARG A 1 114 ? -25.506 19.453 33.317 1.00 52.97 114 ARG A N 1
ATOM 903 C CA . ARG A 1 114 ? -25.895 20.856 33.540 1.00 52.97 114 ARG A CA 1
ATOM 904 C C . ARG A 1 114 ? -27.373 21.032 33.243 1.00 52.97 114 ARG A C 1
ATOM 906 O O . ARG A 1 114 ? -27.972 21.884 33.927 1.00 52.97 114 ARG A O 1
#